Protein AF-A0A8E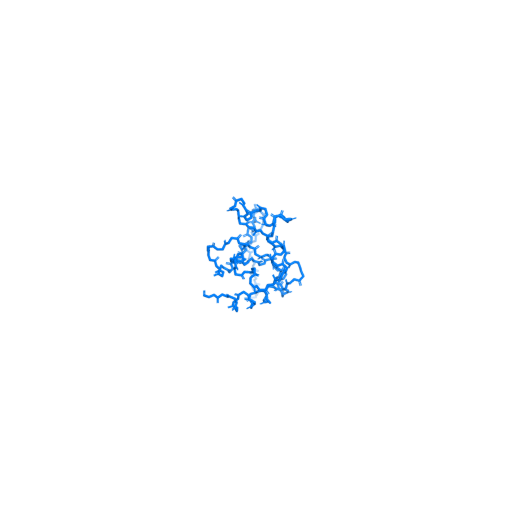2JTB3-F1 (afdb_monomer_lite)

InterPro domains:
  IPR000210 BTB/POZ domain [PS50097] (33-105)
  IPR011333 SKP1/BTB/POZ domain superfamily [G3DSA:3.30.710.10] (2-105)
  IPR011333 SKP1/BTB/POZ domain superfamily [SSF54695] (34-104)

Structure (mmCIF, N/CA/C/O backbone):
data_AF-A0A8E2JTB3-F1
#
_entry.id   AF-A0A8E2JTB3-F1
#
loop_
_atom_site.group_PDB
_atom_site.id
_atom_site.type_symbol
_atom_site.label_atom_id
_atom_site.label_alt_id
_atom_site.label_comp_id
_atom_site.label_asym_id
_atom_site.label_entity_id
_atom_site.label_seq_id
_atom_site.pdbx_PDB_ins_code
_atom_site.Cartn_x
_atom_site.Cartn_y
_atom_site.Cartn_z
_atom_site.occupancy
_atom_site.B_iso_or_equiv
_atom_site.auth_seq_id
_atom_site.auth_comp_id
_atom_site.auth_asym_id
_atom_site.auth_atom_id
_atom_site.pdbx_PDB_model_num
ATOM 1 N N . MET A 1 1 ? 34.449 8.569 -63.540 1.00 37.50 1 MET A N 1
ATOM 2 C CA . MET A 1 1 ? 35.278 8.552 -62.318 1.00 37.50 1 MET A CA 1
ATOM 3 C C . MET A 1 1 ? 34.503 9.263 -61.219 1.00 37.50 1 MET A C 1
ATOM 5 O O . MET A 1 1 ? 34.078 10.383 -61.444 1.00 37.50 1 MET A O 1
ATOM 9 N N . SER A 1 2 ? 34.305 8.548 -60.110 1.00 38.81 2 SER A N 1
ATOM 10 C CA . SER A 1 2 ? 34.012 8.983 -58.733 1.00 38.81 2 SER A CA 1
ATOM 11 C C . SER A 1 2 ? 32.770 9.820 -58.386 1.00 38.81 2 SER A C 1
ATOM 13 O O . SER A 1 2 ? 32.666 11.004 -58.682 1.00 38.81 2 SER A O 1
ATOM 15 N N . SER A 1 3 ? 31.901 9.162 -57.610 1.00 41.50 3 SER A N 1
ATOM 16 C CA . SER A 1 3 ? 30.888 9.682 -56.684 1.00 41.50 3 SER A CA 1
ATOM 17 C C . SER A 1 3 ? 31.441 10.643 -55.625 1.00 41.50 3 SER A C 1
ATOM 19 O O . SER A 1 3 ? 32.586 10.489 -55.202 1.00 41.50 3 SER A O 1
ATOM 21 N N . SER A 1 4 ? 30.572 11.486 -55.049 1.00 44.78 4 SER A N 1
ATOM 22 C CA . SER A 1 4 ? 30.459 11.619 -53.582 1.00 44.78 4 SER A CA 1
ATOM 23 C C . SER A 1 4 ? 29.184 12.344 -53.142 1.00 44.78 4 SER A C 1
ATOM 25 O O . SER A 1 4 ? 28.941 13.495 -53.489 1.00 44.78 4 SER A O 1
ATOM 27 N N . HIS A 1 5 ? 28.402 11.622 -52.338 1.00 44.72 5 HIS A N 1
ATOM 28 C CA . HIS A 1 5 ? 27.386 12.107 -51.408 1.00 44.72 5 HIS A CA 1
ATOM 29 C C . HIS A 1 5 ? 27.973 13.057 -50.353 1.00 44.72 5 HIS A C 1
ATOM 31 O O . HIS A 1 5 ? 29.094 12.833 -49.898 1.00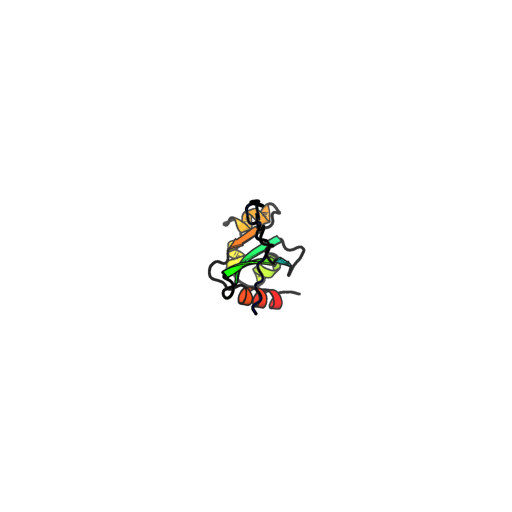 44.72 5 HIS A O 1
ATOM 37 N N . ARG A 1 6 ? 27.152 14.001 -49.873 1.00 36.53 6 ARG A N 1
ATOM 38 C CA . ARG A 1 6 ? 26.937 14.362 -48.448 1.00 36.53 6 ARG A CA 1
ATOM 39 C C . ARG A 1 6 ? 25.922 15.513 -48.417 1.00 36.53 6 ARG A C 1
ATOM 41 O O . ARG A 1 6 ? 26.168 16.556 -49.000 1.00 36.53 6 ARG A O 1
ATOM 48 N N . SER A 1 7 ? 24.674 15.251 -48.042 1.00 39.81 7 SER A N 1
ATOM 49 C CA . SER A 1 7 ? 24.172 15.175 -46.659 1.00 39.81 7 SER A CA 1
ATOM 50 C C . SER A 1 7 ? 24.058 16.560 -46.030 1.00 39.81 7 SER A C 1
ATOM 52 O O . SER A 1 7 ? 25.030 17.128 -45.544 1.00 39.81 7 SER A O 1
ATOM 54 N N . ASP A 1 8 ? 22.818 17.038 -46.078 1.00 42.66 8 ASP A N 1
ATOM 55 C CA . ASP A 1 8 ? 22.217 18.076 -45.252 1.00 42.66 8 ASP A CA 1
ATOM 56 C C . ASP A 1 8 ? 22.553 17.841 -43.765 1.00 42.66 8 ASP A C 1
ATOM 58 O O . ASP A 1 8 ? 22.518 16.710 -43.271 1.00 42.66 8 ASP A O 1
ATOM 62 N N . SER A 1 9 ? 22.973 18.888 -43.061 1.00 37.88 9 SER A N 1
ATOM 63 C CA . SER A 1 9 ? 23.285 18.851 -41.629 1.00 37.88 9 SER A CA 1
ATOM 64 C C . SER A 1 9 ? 22.952 20.199 -41.010 1.00 37.88 9 SER A C 1
ATOM 66 O O . SER A 1 9 ? 23.829 21.010 -40.724 1.00 37.88 9 SER A O 1
ATOM 68 N N . SER A 1 10 ? 21.659 20.409 -40.779 1.00 37.50 10 SER A N 1
ATOM 69 C CA . SER A 1 10 ? 21.162 21.356 -39.785 1.00 37.50 10 SER A CA 1
ATOM 70 C C . SER A 1 10 ? 20.959 20.619 -38.454 1.00 37.50 10 SER A C 1
ATOM 72 O O . SER A 1 10 ? 19.998 19.884 -38.259 1.00 37.50 10 SER A O 1
ATOM 74 N N . GLN A 1 11 ? 21.901 20.827 -37.539 1.00 38.06 11 GLN A N 1
ATOM 75 C CA . GLN A 1 11 ? 21.815 20.638 -36.085 1.00 38.06 11 GLN A CA 1
ATOM 76 C C . GLN A 1 11 ? 22.199 22.010 -35.501 1.00 38.06 11 GLN A C 1
ATOM 78 O O . GLN A 1 11 ? 23.038 22.680 -36.093 1.00 38.06 11 GLN A O 1
ATOM 83 N N . VAL A 1 12 ? 21.704 22.574 -34.404 1.00 38.66 12 VAL A N 1
ATOM 84 C CA . VAL A 1 12 ? 20.930 22.227 -33.194 1.00 38.66 12 VAL A CA 1
ATOM 85 C C . VAL A 1 12 ? 20.653 23.618 -32.553 1.00 38.66 12 VAL A C 1
ATOM 87 O O . VAL A 1 12 ? 21.331 24.582 -32.893 1.00 38.66 12 VAL A O 1
ATOM 90 N N . VAL A 1 13 ? 19.709 23.906 -31.662 1.00 40.00 13 VAL A N 1
ATOM 91 C CA . VAL A 1 13 ? 19.276 23.213 -30.451 1.00 40.00 13 VAL A CA 1
ATOM 92 C C . VAL A 1 13 ? 17.930 23.852 -30.080 1.00 40.00 13 VAL A C 1
ATOM 94 O O . VAL A 1 13 ? 17.868 25.061 -29.860 1.00 40.00 13 VAL A O 1
ATOM 97 N N . ALA A 1 14 ? 16.855 23.073 -30.003 1.00 37.53 14 ALA A N 1
ATOM 98 C CA . ALA A 1 14 ? 15.672 23.467 -29.248 1.00 37.53 14 ALA A CA 1
ATOM 99 C C . ALA A 1 14 ? 15.632 22.557 -28.026 1.00 37.53 14 ALA A C 1
ATOM 101 O O . ALA A 1 14 ? 15.307 21.376 -28.125 1.00 37.53 14 ALA A O 1
ATOM 102 N N . THR A 1 15 ? 16.049 23.105 -26.890 1.00 45.38 15 THR A N 1
ATOM 103 C CA . THR A 1 15 ? 15.867 22.496 -25.577 1.00 45.38 15 THR A CA 1
ATOM 104 C C . THR A 1 15 ? 14.367 22.392 -25.328 1.00 45.38 15 THR A C 1
ATOM 106 O O . THR A 1 15 ? 13.715 23.394 -25.037 1.00 45.38 15 THR A O 1
ATOM 109 N N . VAL A 1 16 ? 13.808 21.196 -25.498 1.00 44.22 16 VAL A N 1
ATOM 110 C CA . VAL A 1 16 ? 12.447 20.886 -25.061 1.00 44.22 16 VAL A CA 1
ATOM 111 C C . VAL A 1 16 ? 12.569 20.111 -23.761 1.00 44.22 16 VAL A C 1
ATOM 113 O O . VAL A 1 16 ? 13.201 19.062 -23.688 1.00 44.22 16 VAL A O 1
ATOM 116 N N . ASN A 1 17 ? 12.014 20.714 -22.720 1.00 50.81 17 ASN A N 1
ATOM 117 C CA . ASN A 1 17 ? 12.035 20.250 -21.348 1.00 50.81 17 ASN A CA 1
ATOM 118 C C . ASN A 1 17 ? 11.279 18.924 -21.228 1.00 50.81 17 ASN A C 1
ATOM 120 O O . ASN A 1 17 ? 10.049 18.914 -21.229 1.00 50.81 17 ASN A O 1
ATOM 124 N N . GLU A 1 18 ? 11.997 17.820 -21.061 1.00 47.00 18 GLU A N 1
ATOM 125 C CA . GLU A 1 18 ? 11.399 16.551 -20.661 1.00 47.00 18 GLU A CA 1
ATOM 126 C C . GLU A 1 18 ? 11.442 16.461 -19.132 1.00 47.00 18 GLU A C 1
ATOM 128 O O . GLU A 1 18 ? 12.367 15.939 -18.517 1.00 47.00 18 GLU A O 1
ATOM 133 N N . THR A 1 19 ? 10.431 17.049 -18.487 1.00 49.03 19 THR A N 1
ATOM 134 C CA . THR A 1 19 ? 10.056 16.618 -17.137 1.00 49.03 19 THR A CA 1
ATOM 135 C C . THR A 1 19 ? 9.363 15.278 -17.309 1.00 49.03 19 THR A C 1
ATOM 137 O O . THR A 1 19 ? 8.142 15.214 -17.451 1.00 49.03 19 THR A O 1
ATOM 140 N N . THR A 1 20 ? 10.157 14.211 -17.365 1.00 41.28 20 THR A N 1
ATOM 141 C CA . THR A 1 20 ? 9.651 12.845 -17.300 1.00 41.28 20 THR A CA 1
ATOM 142 C C . THR A 1 20 ? 9.053 12.673 -15.912 1.00 41.28 20 THR A C 1
ATOM 144 O O . THR A 1 20 ? 9.728 12.324 -14.946 1.00 41.28 20 THR A O 1
ATOM 147 N N . ALA A 1 21 ? 7.763 12.977 -15.790 1.00 52.75 21 ALA A N 1
ATOM 148 C CA . ALA A 1 21 ? 6.933 12.345 -14.790 1.00 52.75 21 ALA A CA 1
ATOM 149 C C . ALA A 1 21 ? 6.965 10.855 -15.135 1.00 52.75 21 ALA A C 1
ATOM 151 O O . ALA A 1 21 ? 6.167 10.386 -15.944 1.00 52.75 21 ALA A O 1
ATOM 152 N N . GLU A 1 22 ? 7.961 10.142 -14.601 1.00 47.19 22 GLU A N 1
ATOM 153 C CA . GLU A 1 22 ? 7.998 8.691 -14.653 1.00 47.19 22 GLU A CA 1
ATOM 154 C C . GLU A 1 22 ? 6.656 8.222 -14.114 1.00 47.19 22 GLU A C 1
ATOM 156 O O . GLU A 1 22 ? 6.305 8.452 -12.949 1.00 47.19 22 GLU A O 1
ATOM 161 N N . VAL A 1 23 ? 5.851 7.661 -15.009 1.00 48.09 23 VAL A N 1
ATOM 162 C CA . VAL A 1 23 ? 4.581 7.062 -14.650 1.00 48.09 23 VAL A CA 1
ATOM 163 C C . VAL A 1 23 ? 4.933 5.877 -13.766 1.00 48.09 23 VAL A C 1
ATOM 165 O O . VAL A 1 23 ? 5.314 4.808 -14.231 1.00 48.09 23 VAL A O 1
ATOM 168 N N . ARG A 1 24 ? 4.859 6.146 -12.462 1.00 52.97 24 ARG A N 1
ATOM 169 C CA . ARG A 1 24 ? 4.919 5.213 -11.344 1.00 52.97 24 ARG A CA 1
ATOM 170 C C . ARG A 1 24 ? 4.021 4.045 -11.703 1.00 52.97 24 ARG A C 1
ATOM 172 O O . ARG A 1 24 ? 2.800 4.206 -11.722 1.00 52.97 24 ARG A O 1
ATOM 179 N N . GLN A 1 25 ? 4.608 2.899 -12.022 1.00 50.16 25 GLN A N 1
ATOM 180 C CA . GLN A 1 25 ? 3.835 1.696 -12.267 1.00 50.16 25 GLN A CA 1
ATOM 181 C C . GLN A 1 25 ? 3.142 1.335 -10.950 1.00 50.16 25 GLN A C 1
ATOM 183 O O . GLN A 1 25 ? 3.752 0.821 -10.015 1.00 50.16 25 GLN A O 1
ATOM 188 N N . CYS A 1 26 ? 1.876 1.738 -10.853 1.00 54.12 26 CYS A N 1
ATOM 189 C CA . CYS A 1 26 ? 0.988 1.425 -9.754 1.00 54.12 26 CYS A CA 1
ATOM 190 C C . CYS A 1 26 ? 0.163 0.228 -10.200 1.00 54.12 26 CYS A C 1
ATOM 192 O O . CYS A 1 26 ? -0.859 0.381 -10.868 1.00 54.12 26 CYS A O 1
ATOM 194 N N . SER A 1 27 ? 0.632 -0.975 -9.890 1.00 64.25 27 SER A N 1
ATOM 195 C CA . SER A 1 27 ? -0.229 -2.153 -9.944 1.00 64.25 27 SER A CA 1
ATOM 196 C C . SER A 1 27 ? -1.254 -1.995 -8.823 1.00 64.25 27 SER A C 1
ATOM 198 O O . SER A 1 27 ? -0.945 -2.238 -7.654 1.00 64.25 27 SER A O 1
ATOM 200 N N . SER A 1 28 ? -2.445 -1.489 -9.163 1.00 64.12 28 SER A N 1
ATOM 201 C CA . SER A 1 28 ? -3.567 -1.397 -8.232 1.00 64.12 28 SER A CA 1
ATOM 202 C C . SER A 1 28 ? -4.054 -2.812 -7.952 1.00 64.12 28 SER A C 1
ATOM 204 O O . SER A 1 28 ? -4.855 -3.356 -8.709 1.00 64.12 28 SER A O 1
ATOM 206 N N . LEU A 1 29 ? -3.500 -3.421 -6.909 1.00 77.62 29 LEU A N 1
ATOM 207 C CA . LEU A 1 29 ? -3.987 -4.697 -6.413 1.00 77.62 29 LEU A CA 1
ATOM 208 C C . LEU A 1 29 ? -5.368 -4.447 -5.809 1.00 77.62 29 LEU A C 1
ATOM 210 O O . LEU A 1 29 ? -6.337 -4.988 -6.303 1.00 77.62 29 LEU A O 1
ATOM 214 N N . ASP A 1 30 ? -5.491 -3.467 -4.917 1.00 85.12 30 ASP A N 1
ATOM 215 C CA . ASP A 1 30 ? -6.785 -2.971 -4.446 1.00 85.12 30 ASP A CA 1
ATOM 216 C C . ASP A 1 30 ? -7.026 -1.524 -4.930 1.00 85.12 30 ASP A C 1
ATOM 218 O O . ASP A 1 30 ? -6.355 -0.599 -4.447 1.00 85.12 30 ASP A O 1
ATOM 222 N N . PRO A 1 31 ? -7.945 -1.283 -5.887 1.00 86.31 31 PRO A N 1
ATOM 223 C CA . PRO A 1 31 ? -8.283 0.064 -6.355 1.00 86.31 31 PRO A CA 1
ATOM 224 C C . PRO A 1 31 ? -8.802 0.992 -5.250 1.00 86.31 31 PRO A C 1
ATOM 226 O O . PRO A 1 31 ? -8.541 2.198 -5.306 1.00 86.31 31 PRO A O 1
ATOM 229 N N . ASP A 1 32 ? -9.471 0.428 -4.242 1.00 89.06 32 ASP A N 1
ATOM 230 C CA . ASP A 1 32 ? -10.099 1.145 -3.130 1.00 89.06 32 ASP A CA 1
ATOM 231 C C . ASP A 1 32 ? -9.242 1.108 -1.853 1.00 89.06 32 ASP A C 1
ATOM 233 O O . ASP A 1 32 ? -9.656 1.596 -0.800 1.00 89.06 32 ASP A O 1
ATOM 237 N N . GLY A 1 33 ? -8.019 0.574 -1.949 1.00 92.12 33 GLY A N 1
ATOM 238 C CA . GLY A 1 33 ? -7.090 0.466 -0.832 1.00 92.12 33 GLY A CA 1
ATOM 239 C C . GLY A 1 33 ? -6.750 1.817 -0.193 1.00 92.12 33 GLY A C 1
ATOM 240 O O . GLY A 1 33 ? -6.663 2.856 -0.855 1.00 92.12 33 GLY A O 1
ATOM 241 N N . ASP A 1 34 ? -6.505 1.797 1.108 1.00 95.69 34 ASP A N 1
ATOM 242 C CA . ASP A 1 34 ? -6.151 2.944 1.952 1.00 95.69 34 ASP A CA 1
ATOM 243 C C . ASP A 1 34 ? -4.643 3.005 2.266 1.00 95.69 34 ASP A C 1
ATOM 245 O O . ASP A 1 34 ? -4.192 3.888 2.994 1.00 95.69 34 ASP A O 1
ATOM 249 N N . VAL A 1 35 ? -3.838 2.100 1.693 1.00 95.56 35 VAL A N 1
ATOM 250 C CA . VAL A 1 35 ? -2.377 2.075 1.844 1.00 95.56 35 VAL A CA 1
ATOM 251 C C . VAL A 1 35 ? -1.682 1.979 0.487 1.00 95.56 35 VAL A C 1
ATOM 253 O O . VAL A 1 35 ? -2.057 1.181 -0.373 1.00 95.56 35 VAL A O 1
ATOM 256 N N . VAL A 1 36 ? -0.607 2.752 0.320 1.00 95.88 36 VAL A N 1
ATOM 257 C CA . VAL A 1 36 ? 0.354 2.633 -0.782 1.00 95.88 36 VAL A CA 1
ATOM 258 C C . VAL A 1 36 ? 1.700 2.160 -0.241 1.00 95.88 36 VAL A C 1
ATOM 260 O O . VAL A 1 36 ? 2.371 2.870 0.508 1.00 95.88 36 VAL A O 1
ATOM 263 N N . LEU A 1 37 ? 2.125 0.972 -0.664 1.00 94.94 37 LEU A N 1
ATOM 264 C CA . LEU A 1 37 ? 3.45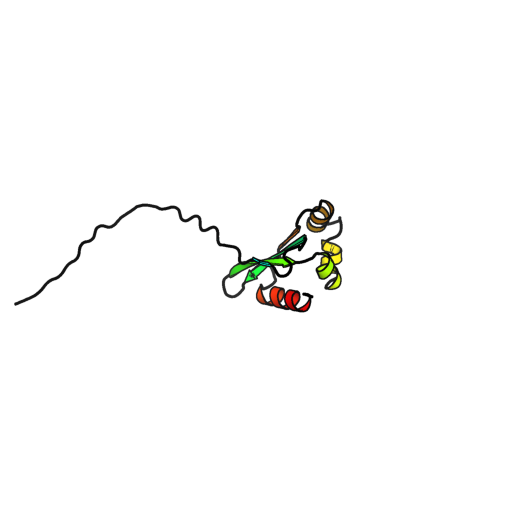4 0.431 -0.390 1.00 94.94 37 LEU A CA 1
ATOM 265 C C . LEU A 1 37 ? 4.405 0.844 -1.516 1.00 94.94 37 LEU A C 1
ATOM 267 O O . LEU A 1 37 ? 4.137 0.560 -2.683 1.00 94.94 37 LEU A O 1
ATOM 271 N N . LYS A 1 38 ? 5.509 1.509 -1.176 1.00 95.00 38 LYS A N 1
ATOM 272 C CA . LYS A 1 38 ? 6.564 1.908 -2.115 1.00 95.00 38 LYS A CA 1
ATOM 273 C C . LYS A 1 38 ? 7.806 1.062 -1.894 1.00 95.00 38 LYS A C 1
ATOM 275 O O . LYS A 1 38 ? 8.334 1.034 -0.788 1.00 95.00 38 LYS A O 1
ATOM 280 N N . CYS A 1 39 ? 8.306 0.437 -2.944 1.00 93.06 39 CYS A N 1
ATOM 281 C CA . CYS A 1 39 ? 9.520 -0.379 -2.924 1.00 93.06 39 CYS A CA 1
ATOM 282 C C . CYS A 1 39 ? 10.326 -0.146 -4.201 1.00 93.06 39 CYS A C 1
ATOM 284 O O . CYS A 1 39 ? 9.852 0.514 -5.126 1.00 93.06 39 CYS A O 1
ATOM 286 N N . GLN A 1 40 ? 11.546 -0.670 -4.252 1.00 91.81 40 GLN A N 1
ATOM 287 C CA . GLN A 1 40 ? 12.375 -0.611 -5.453 1.00 91.81 40 GLN A CA 1
ATOM 288 C C . GLN A 1 40 ? 12.329 -1.950 -6.179 1.00 91.81 40 GLN A C 1
ATOM 290 O O . GLN A 1 40 ? 12.369 -3.007 -5.550 1.00 91.81 40 GLN A O 1
ATOM 295 N N . ASP A 1 41 ? 12.233 -1.898 -7.500 1.00 89.19 41 ASP A N 1
ATOM 296 C CA . ASP A 1 41 ? 12.565 -3.033 -8.347 1.00 89.19 41 ASP A CA 1
ATOM 297 C C . ASP A 1 41 ? 14.089 -3.191 -8.353 1.00 89.19 41 ASP A C 1
ATOM 299 O O . ASP A 1 41 ? 14.811 -2.245 -8.674 1.00 89.19 41 ASP A O 1
ATOM 303 N N . ARG A 1 42 ? 14.598 -4.349 -7.931 1.00 87.81 42 ARG A N 1
ATOM 304 C CA . ARG A 1 42 ? 16.043 -4.577 -7.831 1.00 87.81 42 ARG A CA 1
ATOM 305 C C . ARG A 1 42 ? 16.728 -4.629 -9.196 1.00 87.81 42 ARG A C 1
ATOM 307 O O . ARG A 1 42 ? 17.903 -4.272 -9.272 1.00 87.81 42 ARG A O 1
ATOM 314 N N . ASP A 1 43 ? 16.031 -5.065 -10.240 1.00 88.00 43 ASP A N 1
ATOM 315 C CA . ASP A 1 43 ? 16.609 -5.243 -11.570 1.00 88.00 43 ASP A CA 1
ATOM 316 C C . ASP A 1 43 ? 16.703 -3.904 -12.312 1.00 88.00 43 ASP A C 1
ATOM 318 O O . ASP A 1 43 ? 17.711 -3.626 -12.965 1.00 88.00 43 ASP A O 1
ATOM 322 N N . THR A 1 44 ? 15.683 -3.048 -12.188 1.00 88.12 44 THR A N 1
ATOM 323 C CA . THR A 1 44 ? 15.641 -1.740 -12.866 1.00 88.12 44 THR A CA 1
ATOM 324 C C . THR A 1 44 ? 16.050 -0.565 -11.977 1.00 88.12 44 THR A C 1
ATOM 326 O O . THR A 1 44 ? 16.327 0.521 -12.485 1.00 88.12 44 THR A O 1
ATOM 329 N N . GLY A 1 45 ? 16.071 -0.744 -10.653 1.00 87.19 45 GLY A N 1
ATOM 330 C CA . GLY A 1 45 ? 16.287 0.326 -9.671 1.00 87.19 45 GLY A CA 1
ATOM 331 C C . GLY A 1 45 ? 15.121 1.316 -9.558 1.00 87.19 45 GLY A C 1
ATOM 332 O O . GLY A 1 45 ? 15.230 2.330 -8.866 1.00 87.19 45 GLY A O 1
ATOM 333 N N . THR A 1 46 ? 14.007 1.063 -10.248 1.00 89.19 46 THR A N 1
ATOM 334 C CA . THR A 1 46 ? 12.864 1.980 -10.316 1.00 89.19 46 THR A CA 1
ATOM 335 C C . THR A 1 46 ? 11.966 1.824 -9.092 1.00 89.19 46 THR A C 1
ATOM 337 O O . THR A 1 46 ? 11.754 0.721 -8.590 1.00 89.19 46 THR A O 1
ATOM 340 N N . ALA A 1 47 ? 11.388 2.927 -8.612 1.00 90.38 47 ALA A N 1
ATOM 341 C CA . ALA A 1 47 ? 10.393 2.878 -7.547 1.00 90.38 47 ALA A CA 1
ATOM 342 C C . ALA A 1 47 ? 9.038 2.375 -8.074 1.00 90.38 47 ALA A C 1
ATOM 344 O O . ALA A 1 47 ? 8.436 2.983 -8.961 1.00 90.38 47 ALA A O 1
ATOM 345 N N . ILE A 1 48 ? 8.526 1.307 -7.468 1.00 92.50 48 ILE A N 1
ATOM 346 C CA . ILE A 1 48 ? 7.222 0.703 -7.757 1.00 92.50 48 ILE A CA 1
ATOM 347 C C . ILE A 1 48 ? 6.272 0.984 -6.594 1.00 92.50 48 ILE A C 1
ATOM 349 O O . ILE A 1 48 ? 6.684 1.058 -5.434 1.00 92.50 48 ILE A O 1
ATOM 353 N N . SER A 1 49 ? 4.992 1.191 -6.906 1.00 93.56 49 SER A N 1
ATOM 354 C CA . SER A 1 49 ? 3.948 1.430 -5.907 1.00 93.56 49 SER A CA 1
ATOM 355 C C . SER A 1 49 ? 2.860 0.364 -5.997 1.00 93.56 49 SER A C 1
ATOM 357 O O . SER A 1 49 ? 2.407 0.021 -7.085 1.00 93.56 49 SER A O 1
ATOM 359 N N . PHE A 1 50 ? 2.406 -0.128 -4.850 1.00 92.88 50 PHE A N 1
ATOM 360 C CA . PHE A 1 50 ? 1.296 -1.071 -4.749 1.00 92.88 50 PHE A CA 1
ATOM 361 C C . PHE A 1 50 ? 0.213 -0.482 -3.862 1.00 92.88 50 PHE A C 1
ATOM 363 O O . PHE A 1 50 ? 0.499 -0.073 -2.737 1.00 92.88 50 PHE A O 1
ATOM 370 N N . ARG A 1 51 ? -1.025 -0.451 -4.358 1.00 93.75 51 ARG A N 1
ATOM 371 C CA . ARG A 1 51 ? -2.183 -0.039 -3.560 1.00 93.75 51 ARG A CA 1
ATOM 372 C C . ARG A 1 51 ? -2.861 -1.265 -2.956 1.00 93.75 51 ARG A C 1
ATOM 374 O O . ARG A 1 51 ? -3.109 -2.230 -3.677 1.00 93.75 51 ARG A O 1
ATOM 381 N N . ALA A 1 52 ? -3.109 -1.230 -1.650 1.00 92.62 52 ALA A N 1
ATOM 382 C CA . ALA A 1 52 ? -3.649 -2.344 -0.874 1.00 92.62 52 ALA A CA 1
ATOM 383 C C . ALA A 1 52 ? -4.518 -1.850 0.295 1.00 92.62 52 ALA A C 1
ATOM 385 O O . ALA A 1 52 ? -4.433 -0.690 0.700 1.00 92.62 52 ALA A O 1
ATOM 386 N N . SER A 1 53 ? -5.318 -2.753 0.868 1.00 93.62 53 SER A N 1
ATOM 387 C CA . SER A 1 53 ? -6.085 -2.495 2.088 1.00 93.62 53 SER A CA 1
ATOM 388 C C . SER A 1 53 ? -5.245 -2.701 3.354 1.00 93.62 53 SER A C 1
ATOM 390 O O . SER A 1 53 ? -4.694 -3.782 3.584 1.00 93.62 53 SER A O 1
ATOM 392 N N . SER A 1 54 ? -5.240 -1.705 4.239 1.00 94.81 54 SER A N 1
ATOM 393 C CA . SER A 1 54 ? -4.710 -1.771 5.602 1.00 94.81 54 SER A CA 1
ATOM 394 C C . SER A 1 54 ? -5.298 -2.961 6.359 1.00 94.81 54 SER A C 1
ATOM 396 O O . SER A 1 54 ? -4.560 -3.703 7.003 1.00 94.81 54 SER A O 1
ATOM 398 N N . LYS A 1 55 ? -6.605 -3.223 6.216 1.00 93.69 55 LYS A N 1
ATOM 399 C CA . LYS A 1 55 ? -7.305 -4.330 6.886 1.00 93.69 55 LYS A CA 1
ATOM 400 C C . LYS A 1 55 ? -6.760 -5.688 6.479 1.00 93.69 55 LYS A C 1
ATOM 402 O O . LYS A 1 55 ? -6.609 -6.545 7.342 1.00 93.69 55 LYS A O 1
ATOM 407 N N . VAL A 1 56 ? -6.450 -5.874 5.196 1.00 92.75 56 VAL A N 1
ATOM 408 C CA . VAL A 1 56 ? -5.816 -7.106 4.717 1.00 92.75 56 VAL A CA 1
ATOM 409 C C . VAL A 1 56 ? -4.405 -7.193 5.280 1.00 92.75 56 VAL A C 1
ATOM 411 O O . VAL A 1 56 ? -4.089 -8.188 5.918 1.00 92.75 56 VAL A O 1
ATOM 414 N N . LEU A 1 57 ? -3.595 -6.135 5.147 1.00 93.62 57 LEU A N 1
ATOM 415 C CA . LEU A 1 57 ? -2.204 -6.098 5.619 1.00 93.62 57 LEU A CA 1
ATOM 416 C C . LEU A 1 57 ? -2.062 -6.386 7.124 1.00 93.62 57 LEU A C 1
ATOM 418 O O . LEU A 1 57 ? -1.138 -7.100 7.526 1.00 93.62 57 LEU A O 1
ATOM 422 N N . LEU A 1 58 ? -2.998 -5.909 7.951 1.00 94.94 58 LEU A N 1
ATOM 423 C CA . LEU A 1 58 ? -3.062 -6.195 9.390 1.00 94.94 58 LEU A CA 1
ATOM 424 C C . LEU A 1 58 ? -3.113 -7.700 9.704 1.00 94.94 58 LEU A C 1
ATOM 426 O O . LEU A 1 58 ? -2.574 -8.123 10.725 1.00 94.94 58 LEU A O 1
ATOM 430 N N . LEU A 1 59 ? -3.719 -8.515 8.836 1.00 92.00 59 LEU A N 1
ATOM 431 C CA . LEU A 1 59 ? -3.842 -9.966 9.034 1.00 92.00 59 LEU A CA 1
ATOM 432 C C . LEU A 1 59 ? -2.538 -10.725 8.751 1.00 92.00 59 LEU A C 1
ATOM 434 O O . LEU A 1 59 ? -2.428 -11.907 9.065 1.00 92.00 59 LEU A O 1
ATOM 438 N N . THR A 1 60 ? -1.555 -10.061 8.147 1.00 89.88 60 THR A N 1
ATOM 439 C CA . THR A 1 60 ? -0.404 -10.719 7.504 1.00 89.88 60 THR A CA 1
ATOM 440 C C . THR A 1 60 ? 0.865 -10.628 8.328 1.00 89.88 60 THR A C 1
ATOM 442 O O . THR A 1 60 ? 1.752 -11.469 8.205 1.00 89.88 60 THR A O 1
ATOM 445 N N . SER A 1 61 ? 0.968 -9.603 9.176 1.00 91.19 61 SER A N 1
ATOM 446 C CA . SER A 1 61 ? 2.155 -9.369 9.985 1.00 91.19 61 SER A CA 1
ATOM 447 C C . SER A 1 61 ? 1.854 -8.471 11.188 1.00 91.19 61 SER A C 1
ATOM 449 O O . SER A 1 61 ? 1.277 -7.391 11.022 1.00 91.19 61 SER A O 1
ATOM 451 N N . PRO A 1 62 ? 2.346 -8.820 12.392 1.00 95.12 62 PRO A N 1
ATOM 452 C CA . PRO A 1 62 ? 2.318 -7.932 13.556 1.00 95.12 62 PRO A CA 1
ATOM 453 C C . PRO A 1 62 ? 3.016 -6.581 13.332 1.00 95.12 62 PRO A C 1
ATOM 455 O O . PRO A 1 62 ? 2.737 -5.621 14.051 1.00 95.12 62 PRO A O 1
ATOM 458 N N . VAL A 1 63 ? 3.916 -6.485 12.344 1.00 94.19 63 VAL A N 1
ATOM 459 C CA . VAL A 1 63 ? 4.563 -5.218 11.970 1.00 94.19 63 VAL A CA 1
ATOM 460 C C . VAL A 1 63 ? 3.524 -4.223 11.466 1.00 94.19 63 VAL A C 1
ATOM 462 O O . VAL A 1 63 ? 3.490 -3.098 11.959 1.00 94.19 63 VAL A O 1
ATOM 465 N N . TYR A 1 64 ? 2.632 -4.643 10.565 1.00 94.88 64 TYR A N 1
ATOM 466 C CA . TYR A 1 64 ? 1.555 -3.786 10.068 1.00 94.88 64 TYR A CA 1
ATOM 467 C C . TYR A 1 64 ? 0.549 -3.443 11.168 1.00 94.88 64 TYR A C 1
ATOM 469 O O . TYR A 1 64 ? 0.095 -2.306 11.236 1.00 94.88 64 TYR A O 1
ATOM 477 N N . VAL A 1 65 ? 0.283 -4.366 12.103 1.00 96.88 65 VAL A N 1
ATOM 478 C CA . VAL A 1 65 ? -0.546 -4.082 13.293 1.00 96.88 65 VAL A CA 1
ATOM 479 C C . VAL A 1 65 ? 0.018 -2.935 14.119 1.00 96.88 65 VAL A C 1
ATOM 481 O O . VAL A 1 65 ? -0.715 -2.035 14.526 1.00 96.88 65 VAL A O 1
ATOM 484 N N . ARG A 1 66 ? 1.329 -2.940 14.362 1.00 97.56 66 ARG A N 1
ATOM 485 C CA . ARG A 1 66 ? 1.973 -1.861 15.108 1.00 97.56 66 ARG A CA 1
ATOM 486 C C . ARG A 1 66 ? 2.084 -0.580 14.278 1.00 97.56 66 ARG A C 1
ATOM 488 O O . ARG A 1 66 ? 1.803 0.488 14.813 1.00 97.56 66 ARG A O 1
ATOM 495 N N . MET A 1 67 ? 2.440 -0.676 13.001 1.00 97.12 67 MET A N 1
ATOM 496 C CA . MET A 1 67 ? 2.621 0.468 12.099 1.00 97.12 67 MET A CA 1
ATOM 497 C C . MET A 1 67 ? 1.316 1.225 11.822 1.00 97.12 67 MET A C 1
ATOM 499 O O . MET A 1 67 ? 1.318 2.447 11.782 1.00 97.12 67 MET A O 1
ATOM 503 N N . PHE A 1 68 ? 0.185 0.533 11.692 1.00 97.50 68 PHE A N 1
ATOM 504 C CA . PHE A 1 68 ? -1.118 1.173 11.473 1.00 97.50 68 PHE A CA 1
ATOM 505 C C . PHE A 1 68 ? -1.840 1.540 12.775 1.00 97.50 68 PHE A C 1
ATOM 507 O O . PHE A 1 68 ? -3.007 1.925 12.763 1.00 97.50 68 PHE A O 1
ATOM 514 N N . SER A 1 69 ? -1.148 1.458 13.913 1.00 96.12 69 SER A N 1
ATOM 515 C CA . SER A 1 69 ? -1.636 2.028 15.165 1.00 96.12 69 SER A CA 1
ATOM 516 C C . SER A 1 69 ? -1.417 3.542 15.209 1.00 96.12 69 SER A C 1
ATOM 518 O O . SER A 1 69 ? -0.555 4.093 14.526 1.00 96.12 69 SER A O 1
ATOM 520 N N . SER A 1 70 ? -2.123 4.218 16.113 1.00 95.50 70 SER A N 1
ATOM 521 C CA . SER A 1 70 ? -1.984 5.659 16.354 1.00 95.50 70 SER A CA 1
ATOM 522 C C . SER A 1 70 ? -0.588 6.089 16.840 1.00 95.50 70 SER A C 1
ATOM 524 O O . SER A 1 70 ? -0.349 7.274 17.054 1.00 95.50 70 SER A O 1
ATOM 526 N N . SER A 1 71 ? 0.344 5.165 17.076 1.00 96.88 71 SER A N 1
ATOM 527 C CA . SER A 1 71 ? 1.713 5.493 17.491 1.00 96.88 71 SER A CA 1
ATOM 528 C C . SER A 1 71 ? 2.631 5.892 16.332 1.00 96.88 71 SER A C 1
ATOM 530 O O . SER A 1 71 ? 3.731 6.375 16.588 1.00 96.88 71 SER A O 1
ATOM 532 N N . PHE A 1 72 ? 2.203 5.697 15.084 1.00 97.06 72 PHE A N 1
ATOM 533 C CA . PHE A 1 72 ? 2.998 5.963 13.887 1.00 97.06 72 PHE A CA 1
ATOM 534 C C . PHE A 1 72 ? 2.266 6.904 12.933 1.00 97.06 72 PHE A C 1
ATOM 536 O O . PHE A 1 72 ? 1.045 7.055 12.999 1.00 97.06 72 PHE A O 1
ATOM 543 N N . LYS A 1 73 ? 3.031 7.532 12.035 1.00 97.31 73 LYS A N 1
ATOM 544 C CA . LYS A 1 73 ? 2.517 8.468 11.028 1.00 97.31 73 LYS A CA 1
ATOM 545 C C . LYS A 1 73 ? 1.456 7.803 10.152 1.00 97.31 73 LYS A C 1
ATOM 547 O O . LYS A 1 73 ? 0.392 8.371 9.957 1.00 97.31 73 LYS A O 1
ATOM 552 N N . GLU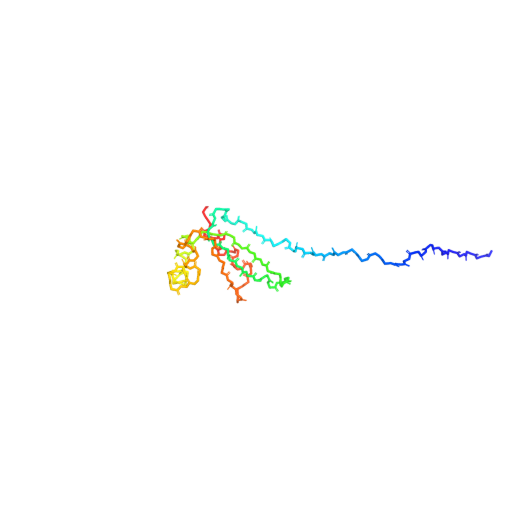 A 1 74 ? 1.726 6.589 9.697 1.00 97.94 74 GLU A N 1
ATOM 553 C CA . GLU A 1 74 ? 0.865 5.815 8.809 1.00 97.94 74 GLU A CA 1
ATOM 554 C C . GLU A 1 74 ? -0.491 5.526 9.464 1.00 97.94 74 GLU A C 1
ATOM 556 O O . GLU A 1 74 ? -1.535 5.739 8.858 1.00 97.94 74 GLU A O 1
ATOM 561 N N . GLY A 1 75 ? -0.505 5.103 10.732 1.00 97.44 75 GLY A N 1
ATOM 562 C CA . GLY A 1 75 ? -1.760 4.911 11.459 1.00 97.44 75 GLY A CA 1
ATOM 563 C C . GLY A 1 75 ? -2.513 6.216 11.734 1.00 97.44 75 GLY A C 1
ATOM 564 O O . GLY A 1 75 ? -3.740 6.221 11.724 1.00 97.44 75 GLY A O 1
ATOM 565 N N . GLN A 1 76 ? -1.812 7.335 11.940 1.00 97.75 76 GLN A N 1
ATOM 566 C CA . GLN A 1 76 ? -2.448 8.653 12.071 1.00 97.75 76 GLN A CA 1
ATOM 567 C C . GLN A 1 76 ? -3.090 9.127 10.761 1.00 97.75 76 GLN A C 1
ATOM 569 O O . GLN A 1 76 ? -4.174 9.705 10.810 1.00 97.75 76 GLN A O 1
ATOM 574 N N . GLU A 1 77 ? -2.457 8.863 9.615 1.00 97.69 77 GLU A N 1
ATOM 575 C CA . GLU A 1 77 ? -3.019 9.124 8.281 1.00 97.69 77 GLU A CA 1
ATOM 576 C C . GLU A 1 77 ? -4.302 8.302 8.074 1.00 97.69 77 GLU A C 1
ATOM 578 O O . GLU A 1 77 ? -5.356 8.861 7.772 1.00 97.69 77 GLU A O 1
ATOM 583 N N . LEU A 1 78 ? -4.263 6.997 8.371 1.00 96.81 78 LEU A N 1
ATOM 584 C CA . LEU A 1 78 ? -5.443 6.130 8.263 1.00 96.81 78 LEU A CA 1
ATOM 585 C C . LEU A 1 78 ? -6.604 6.585 9.162 1.00 96.81 78 LEU A C 1
ATOM 587 O O . LEU A 1 78 ? -7.761 6.553 8.746 1.00 96.81 78 LEU A O 1
ATOM 591 N N . LEU A 1 79 ? -6.321 7.039 10.389 1.00 96.06 79 LEU A N 1
ATOM 592 C CA . LEU A 1 79 ? -7.347 7.556 11.306 1.00 96.06 79 LEU A CA 1
ATOM 593 C C . LEU A 1 79 ? -8.013 8.844 10.804 1.00 96.06 79 LEU A C 1
ATOM 595 O O . LEU A 1 79 ? -9.169 9.098 11.142 1.00 96.06 79 LEU A O 1
ATOM 599 N N . GLN A 1 80 ? -7.300 9.645 10.011 1.00 95.94 80 GLN A N 1
ATOM 600 C CA . GLN A 1 80 ? -7.828 10.858 9.378 1.00 95.94 80 GLN A CA 1
ATOM 601 C C . GLN A 1 80 ? -8.605 10.556 8.088 1.00 95.94 80 GLN A C 1
ATOM 603 O O . GLN A 1 80 ? -9.251 11.449 7.543 1.00 95.94 80 GLN A O 1
ATOM 608 N N . GLY A 1 81 ? -8.605 9.296 7.638 1.00 93.19 81 GLY A N 1
ATOM 609 C CA . GLY A 1 81 ? -9.201 8.877 6.371 1.00 93.19 81 GLY A CA 1
ATOM 610 C C . GLY A 1 81 ? -8.299 9.127 5.161 1.00 93.19 81 GLY A C 1
ATOM 611 O O . GLY A 1 81 ? -8.774 9.032 4.030 1.00 93.19 81 GLY A O 1
ATOM 612 N N . ASP A 1 82 ? -7.019 9.436 5.385 1.00 94.81 82 ASP A N 1
ATOM 613 C CA . ASP A 1 82 ? -6.030 9.611 4.327 1.00 94.81 82 ASP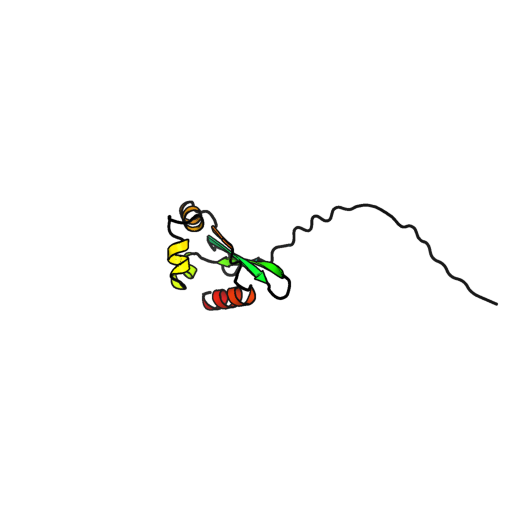 A CA 1
ATOM 614 C C . ASP A 1 82 ? -5.467 8.262 3.857 1.00 94.81 82 ASP A C 1
ATOM 616 O O . ASP A 1 82 ? -5.527 7.245 4.550 1.00 94.81 82 ASP A O 1
ATOM 620 N N . CYS A 1 83 ? -4.867 8.264 2.665 1.00 95.25 83 CYS A N 1
ATOM 621 C CA . CYS A 1 83 ? -4.152 7.105 2.142 1.00 95.25 83 CYS A CA 1
ATOM 622 C C . CYS A 1 83 ? -2.711 7.093 2.669 1.00 95.25 83 CYS A C 1
ATOM 624 O O . CYS A 1 83 ? -1.885 7.907 2.243 1.00 95.25 83 CYS A O 1
ATOM 626 N N . ALA A 1 84 ? -2.391 6.147 3.550 1.00 97.44 84 ALA A N 1
ATOM 627 C CA . ALA A 1 84 ? -1.062 6.050 4.143 1.00 97.44 84 ALA A CA 1
ATOM 628 C C . ALA A 1 84 ? -0.013 5.583 3.124 1.00 97.44 84 ALA A C 1
ATOM 630 O O . ALA A 1 84 ? -0.282 4.727 2.279 1.00 97.44 84 ALA A O 1
ATOM 631 N N . VAL A 1 85 ? 1.208 6.115 3.219 1.00 96.44 85 VAL A N 1
ATOM 632 C CA . VAL A 1 85 ? 2.331 5.722 2.350 1.00 96.44 85 VAL A CA 1
ATOM 633 C C . VAL A 1 85 ? 3.431 5.069 3.176 1.00 96.44 85 VAL A C 1
ATOM 635 O O . VAL A 1 85 ? 4.027 5.723 4.026 1.00 96.44 85 VAL A O 1
ATOM 638 N N . VAL A 1 86 ? 3.753 3.812 2.865 1.00 95.75 86 VAL A N 1
ATOM 639 C CA . VAL A 1 86 ? 4.812 3.041 3.533 1.00 95.75 86 VAL A CA 1
ATOM 640 C C . VAL A 1 86 ? 5.996 2.859 2.588 1.00 95.75 86 VAL A C 1
ATOM 642 O O . VAL A 1 86 ? 5.848 2.291 1.506 1.00 95.75 86 VAL A O 1
ATOM 645 N N . GLU A 1 87 ? 7.185 3.298 2.996 1.00 94.81 87 GLU A N 1
ATOM 646 C CA . GLU A 1 87 ? 8.429 3.057 2.254 1.00 94.81 87 GLU A CA 1
ATOM 647 C C . GLU A 1 87 ? 9.113 1.768 2.724 1.00 94.81 87 GLU A C 1
ATOM 649 O O . GLU A 1 87 ? 9.605 1.677 3.847 1.00 94.81 87 GLU A O 1
ATOM 654 N N . LEU A 1 88 ? 9.192 0.780 1.839 1.00 92.62 88 LEU A N 1
ATOM 655 C CA . LEU A 1 88 ? 9.818 -0.519 2.067 1.00 92.62 88 LEU A CA 1
ATOM 656 C C . LEU A 1 88 ? 11.204 -0.548 1.410 1.00 92.62 88 LEU A C 1
ATOM 658 O O . LEU A 1 88 ? 11.399 -1.143 0.352 1.00 92.62 88 LEU A O 1
ATOM 662 N N . LYS A 1 89 ? 12.164 0.153 2.024 1.00 86.12 89 LYS A N 1
ATOM 663 C CA . LYS A 1 89 ? 13.502 0.407 1.447 1.00 86.12 89 LYS A CA 1
ATOM 664 C C . LYS A 1 89 ? 14.332 -0.857 1.219 1.00 86.12 89 LYS A C 1
ATOM 666 O O . LYS A 1 89 ? 15.126 -0.892 0.288 1.00 86.12 89 LYS A O 1
ATOM 671 N N . ASP A 1 90 ? 14.117 -1.881 2.040 1.00 87.00 90 ASP A N 1
ATOM 672 C CA . ASP A 1 90 ? 14.896 -3.123 2.008 1.00 87.00 90 ASP A CA 1
ATOM 673 C C . ASP A 1 90 ? 14.200 -4.249 1.225 1.00 87.00 90 ASP A C 1
ATOM 675 O O . ASP A 1 90 ? 14.745 -5.347 1.083 1.00 87.00 90 ASP A O 1
ATOM 679 N N . ASN A 1 91 ? 12.982 -4.008 0.726 1.00 87.69 91 ASN A N 1
ATOM 680 C CA . ASN A 1 91 ? 12.184 -5.016 0.041 1.00 87.69 91 ASN A CA 1
ATOM 681 C C . ASN A 1 91 ? 12.188 -4.802 -1.472 1.00 87.69 91 ASN A C 1
ATOM 683 O O . ASN A 1 91 ? 12.037 -3.686 -1.965 1.00 87.69 91 ASN A O 1
ATOM 687 N N . ASP A 1 92 ? 12.301 -5.912 -2.195 1.00 90.75 92 ASP A N 1
ATOM 688 C CA . ASP A 1 92 ? 12.200 -5.935 -3.647 1.00 90.75 92 ASP A CA 1
ATOM 689 C C . ASP A 1 92 ? 10.734 -5.968 -4.115 1.00 90.75 92 ASP A C 1
ATOM 691 O O . ASP A 1 92 ? 9.893 -6.665 -3.531 1.00 90.75 92 ASP A O 1
ATOM 695 N N . ALA A 1 93 ? 10.438 -5.239 -5.192 1.00 91.44 93 ALA A N 1
ATOM 696 C CA . ALA A 1 93 ? 9.093 -5.110 -5.742 1.00 91.44 93 ALA A CA 1
ATOM 697 C C . ALA A 1 93 ? 8.466 -6.450 -6.155 1.00 91.44 93 ALA A C 1
ATOM 699 O O . ALA A 1 93 ? 7.270 -6.647 -5.928 1.00 91.44 93 ALA A O 1
ATOM 700 N N . SER A 1 94 ? 9.246 -7.399 -6.687 1.00 90.81 94 SER A N 1
ATOM 701 C CA . SER A 1 94 ? 8.719 -8.713 -7.083 1.00 90.81 94 SER A CA 1
ATOM 702 C C . SER A 1 94 ? 8.244 -9.522 -5.871 1.00 90.81 94 SER A C 1
ATOM 704 O O . SER A 1 94 ? 7.192 -10.163 -5.911 1.00 90.81 94 SER A O 1
ATOM 706 N N . SER A 1 95 ? 8.966 -9.417 -4.751 1.00 91.00 95 SER A N 1
ATOM 707 C CA . SER A 1 95 ? 8.620 -10.093 -3.497 1.00 91.00 95 SER A CA 1
ATOM 708 C C . SER A 1 95 ? 7.350 -9.508 -2.881 1.00 91.00 95 SER A C 1
ATOM 710 O O . SER A 1 95 ? 6.467 -10.253 -2.456 1.00 91.00 95 SER A O 1
ATOM 712 N N . ILE A 1 96 ? 7.233 -8.176 -2.868 1.00 91.56 96 ILE A N 1
ATOM 713 C CA . ILE A 1 96 ? 6.030 -7.492 -2.384 1.00 91.56 96 ILE A CA 1
ATOM 714 C C . ILE A 1 96 ? 4.832 -7.816 -3.277 1.00 91.56 96 ILE A C 1
ATOM 716 O O . ILE A 1 96 ? 3.779 -8.173 -2.758 1.00 91.56 96 ILE A O 1
ATOM 720 N N . SER A 1 97 ? 4.998 -7.789 -4.601 1.00 90.31 97 SER A N 1
ATOM 721 C CA . SER A 1 97 ? 3.943 -8.178 -5.540 1.00 90.31 97 SER A CA 1
ATOM 722 C C . SER A 1 97 ? 3.452 -9.603 -5.284 1.00 90.31 97 SER A C 1
ATOM 724 O O . SER A 1 97 ? 2.246 -9.823 -5.211 1.00 90.31 97 SER A O 1
ATOM 726 N N . LEU A 1 98 ? 4.361 -10.562 -5.078 1.00 90.44 98 LEU A N 1
ATOM 727 C CA . LEU A 1 98 ? 3.998 -11.948 -4.783 1.00 90.44 98 LEU A CA 1
ATOM 728 C C . LEU A 1 98 ? 3.199 -12.067 -3.480 1.00 90.44 98 LEU A C 1
ATOM 730 O O . LEU A 1 98 ? 2.149 -12.705 -3.473 1.00 90.44 98 LEU A O 1
ATOM 734 N N . ILE A 1 99 ? 3.674 -11.443 -2.397 1.00 89.94 99 ILE A N 1
ATOM 735 C CA . ILE A 1 99 ? 2.975 -11.448 -1.105 1.00 89.94 99 ILE A CA 1
ATOM 736 C C . ILE A 1 99 ? 1.574 -10.866 -1.275 1.00 89.94 99 ILE A C 1
ATOM 738 O O . ILE A 1 99 ? 0.596 -11.498 -0.889 1.00 89.94 99 ILE A O 1
ATOM 742 N N . LEU A 1 100 ? 1.459 -9.693 -1.896 1.00 89.69 100 LEU A N 1
ATOM 743 C CA . LEU A 1 100 ? 0.170 -9.036 -2.063 1.00 89.69 100 LEU A CA 1
ATOM 744 C C . LEU A 1 100 ? -0.773 -9.829 -2.976 1.00 89.69 100 LEU A C 1
ATOM 746 O O . LEU A 1 100 ? -1.953 -9.899 -2.665 1.00 89.69 100 LEU A O 1
ATOM 750 N N . ASN A 1 101 ? -0.276 -10.492 -4.024 1.00 88.12 101 ASN A N 1
ATOM 751 C CA . ASN A 1 101 ? -1.082 -11.381 -4.870 1.00 88.12 101 ASN A CA 1
ATOM 752 C C . ASN A 1 101 ? -1.605 -12.615 -4.116 1.00 88.12 101 ASN A C 1
ATOM 754 O O . ASN A 1 101 ? -2.688 -13.094 -4.425 1.00 88.12 101 ASN A O 1
ATOM 758 N N . VAL A 1 102 ? -0.860 -13.134 -3.131 1.00 87.06 102 VAL A N 1
ATOM 759 C CA . VAL A 1 102 ? -1.325 -14.239 -2.266 1.00 87.06 102 VAL A CA 1
ATOM 760 C C . VAL A 1 102 ? -2.384 -13.764 -1.271 1.00 87.06 102 VAL A C 1
ATOM 762 O O . VAL A 1 102 ? -3.281 -14.519 -0.906 1.00 87.06 102 VAL A O 1
ATOM 765 N N . LEU A 1 103 ? -2.263 -12.523 -0.807 1.00 82.94 103 LEU A N 1
ATOM 766 C CA . LEU A 1 103 ? -3.191 -11.910 0.142 1.00 82.94 103 LEU A CA 1
ATOM 767 C C . LEU A 1 103 ? -4.470 -11.393 -0.519 1.00 82.94 103 LEU A C 1
ATOM 769 O O . LEU A 1 103 ? -5.472 -11.194 0.169 1.00 82.94 103 LEU A O 1
ATOM 773 N N . HIS A 1 104 ? -4.406 -11.134 -1.824 1.00 69.06 104 HIS A N 1
ATOM 774 C CA . HIS A 1 104 ? -5.506 -10.617 -2.616 1.00 69.06 104 HIS A CA 1
ATOM 775 C C . HIS A 1 104 ? -6.648 -11.639 -2.697 1.00 69.06 104 HIS A C 1
ATOM 777 O O . HIS A 1 104 ? -6.419 -12.806 -3.018 1.00 69.06 104 HIS A O 1
ATOM 783 N N . TYR A 1 105 ? -7.873 -11.176 -2.430 1.00 54.75 105 TYR A N 1
ATOM 784 C CA . TYR A 1 105 ? -9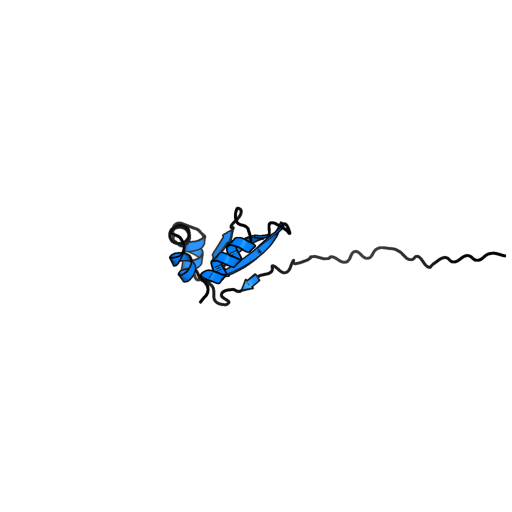.127 -11.916 -2.609 1.00 54.75 105 TYR A CA 1
ATOM 785 C C . TYR A 1 105 ? -9.904 -11.388 -3.810 1.00 54.75 105 TYR A C 1
ATOM 787 O O . TYR A 1 105 ? -9.886 -10.156 -4.017 1.00 54.75 105 TYR A O 1
#

Organism: NCBI:txid574774

Sequence (105 aa):
MSSSHRSDSSQVVATVNETTAEVRQCSSLDPDGDVVLKCQDRDTGTAISFRASSKVLLLTSPVYVRMFSSSFKEGQELLQGDCAVVELKDNDASSISLILNVLHY

Foldseek 3Di:
DDDDDDDDDDDDDDDDDPPPPPPAAEPALPPPALEKEWEAAPVVRDIHIYGHHLVLVVVPDVVSVVQLPPVHPQVVCVVVVHRGYHYPYPDHPVVVVVVSVVSRD

Radius of gyration: 22.74 Å; chains: 1; bounding box: 45×38×80 Å

Secondary structure (DSSP, 8-state):
-------------------------EEESSTT-SEEEEEE-TTT--EEEEEE-HHHHHTT-HHHHHHTSTTSHHHHHHHHT--EEEEEEEEEHHHHHHHHHHH--

pLDDT: mean 79.39, std 21.63, range [36.53, 97.94]